Protein AF-A0A351JLG8-F1 (afdb_monomer_lite)

Foldseek 3Di:
DVVVVVVVCVVVVVVVVVVVVVLVLPDDPVCSPVSVVVVVVVVVVVVVVCVVVVVVQLVVQQVVFDDDPNDTRGSVVVVVVVVVVVVVCVCVPDDDDDDVDDDDPVVVVVVVVVVVVVPDDPPPD

Structure (mmCIF, N/CA/C/O backbone):
data_AF-A0A351JLG8-F1
#
_entry.id   AF-A0A351JLG8-F1
#
loop_
_atom_site.group_PDB
_atom_site.id
_atom_site.type_symbol
_atom_site.label_atom_id
_atom_site.label_alt_id
_atom_site.label_comp_id
_atom_site.label_asym_id
_atom_site.label_entity_id
_atom_site.label_seq_id
_atom_site.pdbx_PDB_ins_code
_atom_site.Cartn_x
_atom_site.Cartn_y
_atom_site.Cartn_z
_atom_site.occupancy
_atom_site.B_iso_or_equiv
_atom_site.auth_seq_id
_atom_site.auth_comp_id
_atom_site.auth_asym_id
_atom_site.auth_atom_id
_atom_site.pdbx_PDB_model_num
ATOM 1 N N . ILE A 1 1 ? -2.113 8.358 -16.740 1.00 63.81 1 ILE A N 1
ATOM 2 C CA . ILE A 1 1 ? -2.165 9.212 -15.528 1.00 63.81 1 ILE A CA 1
ATOM 3 C C . ILE A 1 1 ? -3.590 9.552 -15.080 1.00 63.81 1 ILE A C 1
ATOM 5 O O . ILE A 1 1 ? -3.918 9.228 -13.950 1.00 63.81 1 ILE A O 1
ATOM 9 N N . TRP A 1 2 ? -4.469 10.109 -15.922 1.00 79.81 2 TRP A N 1
ATOM 10 C CA . TRP A 1 2 ? -5.852 10.428 -15.505 1.00 79.81 2 TRP A CA 1
ATOM 11 C C . TRP A 1 2 ? -6.706 9.199 -15.164 1.00 79.81 2 TRP A C 1
ATOM 13 O O . TRP A 1 2 ? -7.306 9.136 -14.099 1.00 79.81 2 TRP A O 1
ATOM 23 N N . ILE A 1 3 ? -6.692 8.179 -16.026 1.00 79.00 3 ILE A N 1
ATOM 24 C CA . ILE A 1 3 ? -7.443 6.932 -15.805 1.00 79.00 3 ILE A CA 1
ATOM 25 C C . ILE A 1 3 ? -6.951 6.205 -14.546 1.00 79.00 3 ILE A C 1
ATOM 27 O O . ILE A 1 3 ? -7.753 5.777 -13.723 1.00 79.00 3 ILE A O 1
ATOM 31 N N . SER A 1 4 ? -5.631 6.122 -14.352 1.00 77.81 4 SER A N 1
ATOM 32 C CA . SER A 1 4 ? -5.045 5.525 -13.147 1.00 77.81 4 SER A CA 1
ATOM 33 C C . SER A 1 4 ? -5.436 6.284 -11.878 1.00 77.81 4 SER A C 1
ATOM 35 O O . SER A 1 4 ? -5.712 5.642 -10.876 1.00 77.81 4 SER A O 1
ATOM 37 N N . ALA A 1 5 ? -5.526 7.618 -11.923 1.00 79.88 5 ALA A N 1
ATOM 38 C CA . ALA A 1 5 ? -5.954 8.421 -10.777 1.00 79.88 5 ALA A CA 1
ATOM 39 C C . ALA A 1 5 ? -7.428 8.183 -10.409 1.00 79.88 5 ALA A C 1
ATOM 41 O O . ALA A 1 5 ? -7.761 8.138 -9.231 1.00 79.88 5 ALA A O 1
ATOM 42 N N . VAL A 1 6 ? -8.307 7.978 -11.398 1.00 83.50 6 VAL A N 1
ATOM 43 C CA . VAL A 1 6 ? -9.715 7.626 -11.146 1.00 83.50 6 VAL A CA 1
ATOM 44 C C . VAL A 1 6 ? -9.823 6.262 -10.468 1.00 83.50 6 VAL A C 1
ATOM 46 O O . VAL A 1 6 ? -10.526 6.128 -9.469 1.00 83.50 6 VAL A O 1
ATOM 49 N N . PHE A 1 7 ? -9.106 5.254 -10.971 1.00 80.81 7 PHE A N 1
ATOM 50 C CA . PHE A 1 7 ? -9.093 3.932 -10.341 1.00 80.81 7 PHE A CA 1
ATOM 51 C C . PHE A 1 7 ? -8.498 3.966 -8.935 1.00 80.81 7 PHE A C 1
ATOM 53 O O . PHE A 1 7 ? -9.036 3.319 -8.040 1.00 80.81 7 PHE A O 1
ATOM 60 N N . ASP A 1 8 ? -7.438 4.743 -8.726 1.00 77.81 8 ASP A N 1
ATOM 61 C CA . ASP A 1 8 ? -6.819 4.898 -7.413 1.00 77.81 8 ASP A CA 1
ATOM 62 C C . ASP A 1 8 ? -7.770 5.597 -6.430 1.00 77.81 8 ASP A C 1
ATOM 64 O O . ASP A 1 8 ? -7.962 5.122 -5.313 1.00 77.81 8 ASP A O 1
ATOM 68 N N . ALA A 1 9 ? -8.478 6.641 -6.874 1.00 80.88 9 ALA A N 1
ATOM 69 C CA . ALA A 1 9 ? -9.498 7.318 -6.077 1.00 80.88 9 ALA A CA 1
ATOM 70 C C . ALA A 1 9 ? -10.660 6.385 -5.695 1.00 80.88 9 ALA A C 1
ATOM 72 O O . ALA A 1 9 ? -11.115 6.412 -4.552 1.00 80.88 9 ALA A O 1
ATOM 73 N N . LEU A 1 10 ? -11.122 5.530 -6.613 1.00 80.81 10 LEU A N 1
ATOM 74 C CA . LEU A 1 10 ? -12.158 4.534 -6.318 1.00 80.81 10 LEU A CA 1
ATOM 75 C C . LEU A 1 10 ? -11.654 3.451 -5.354 1.00 80.81 10 LEU A C 1
ATOM 77 O O . LEU A 1 10 ? -12.373 3.070 -4.430 1.00 80.81 10 LEU A O 1
ATOM 81 N N . ALA A 1 11 ? -10.421 2.974 -5.544 1.00 76.81 11 ALA A N 1
ATOM 82 C CA . ALA A 1 11 ? -9.827 1.924 -4.723 1.00 76.81 11 ALA A CA 1
ATOM 83 C C . ALA A 1 11 ? -9.497 2.403 -3.297 1.00 76.81 11 ALA A C 1
ATOM 85 O O . ALA A 1 11 ? -9.699 1.667 -2.330 1.00 76.81 11 ALA A O 1
ATOM 86 N N . TRP A 1 12 ? -9.016 3.637 -3.136 1.00 76.88 12 TRP A N 1
ATOM 87 C CA . TRP A 1 12 ? -8.600 4.177 -1.837 1.00 76.88 12 TRP A CA 1
ATOM 88 C C . TRP A 1 12 ? -9.667 5.009 -1.130 1.00 76.88 12 TRP A C 1
ATOM 90 O O . TRP A 1 12 ? -9.661 5.063 0.101 1.00 76.88 12 TRP A O 1
ATOM 100 N N . GLY A 1 13 ? -10.607 5.609 -1.865 1.00 79.31 13 GLY A N 1
ATOM 101 C CA . GLY A 1 13 ? -11.587 6.548 -1.313 1.00 79.31 13 GLY A CA 1
ATOM 102 C C . GLY A 1 13 ? -12.487 5.943 -0.233 1.00 79.31 13 GLY A C 1
ATOM 103 O O . GLY A 1 13 ? -12.780 6.598 0.764 1.00 79.31 13 GLY A O 1
ATOM 104 N N . ALA A 1 14 ? -12.876 4.674 -0.382 1.00 74.06 14 ALA A N 1
ATOM 105 C CA . ALA A 1 14 ? -13.689 3.967 0.612 1.00 74.06 14 ALA A CA 1
ATOM 106 C C . ALA A 1 14 ? -12.853 3.252 1.690 1.00 74.06 14 ALA A C 1
ATOM 108 O O . ALA A 1 14 ? -13.337 3.004 2.794 1.00 74.06 14 ALA A O 1
ATOM 109 N N . THR A 1 15 ? -11.595 2.933 1.385 1.00 77.75 15 THR A N 1
ATOM 110 C CA . THR A 1 15 ? -10.752 2.047 2.196 1.00 77.75 15 THR A CA 1
ATOM 111 C C . THR A 1 15 ? -10.374 2.673 3.541 1.00 77.75 15 THR A C 1
ATOM 113 O O . THR A 1 15 ? -10.516 2.029 4.580 1.00 77.75 15 THR A O 1
ATOM 116 N N . GLY A 1 16 ? -9.960 3.944 3.548 1.00 77.00 16 GLY A N 1
ATOM 117 C CA . GLY A 1 16 ? -9.604 4.661 4.780 1.00 77.00 16 GLY A CA 1
ATOM 118 C C . GLY A 1 16 ? -10.762 4.749 5.788 1.00 77.00 16 GLY A C 1
ATOM 119 O O . GLY A 1 16 ? -10.617 4.269 6.915 1.00 77.00 16 GLY A O 1
ATOM 120 N N . PRO A 1 17 ? -11.929 5.298 5.396 1.00 75.81 17 PRO A N 1
ATOM 121 C CA . PRO A 1 17 ? -13.103 5.371 6.265 1.00 75.81 17 PRO A CA 1
ATOM 122 C C . PRO A 1 17 ? -13.612 4.001 6.722 1.00 75.81 17 PRO A C 1
ATOM 124 O O . PRO A 1 17 ? -14.003 3.855 7.878 1.00 75.81 17 PRO A O 1
ATOM 127 N N . ALA A 1 18 ? -13.590 2.986 5.849 1.00 76.38 18 ALA A N 1
ATOM 128 C CA . ALA A 1 18 ? -14.036 1.639 6.197 1.00 76.38 18 ALA A CA 1
ATOM 129 C C . ALA A 1 18 ? -13.155 1.005 7.283 1.00 76.38 18 ALA A C 1
ATOM 131 O O . ALA A 1 18 ? -13.682 0.520 8.283 1.00 76.38 18 ALA A O 1
ATOM 132 N N . PHE A 1 19 ? -11.825 1.062 7.140 1.00 75.81 19 PHE A N 1
ATOM 133 C CA . PHE A 1 19 ? -10.915 0.546 8.167 1.00 75.81 19 PHE A CA 1
ATOM 134 C C . PHE A 1 19 ? -11.016 1.323 9.478 1.00 75.81 19 PHE A C 1
ATOM 136 O O . PHE A 1 19 ? -10.999 0.717 10.548 1.00 75.81 19 PHE A O 1
ATOM 143 N N . PHE A 1 20 ? -11.174 2.645 9.407 1.00 73.56 20 PHE A N 1
ATOM 144 C CA . PHE A 1 20 ? -11.349 3.479 10.591 1.00 73.56 20 PHE A CA 1
ATOM 145 C C . PHE A 1 20 ? -12.663 3.176 11.331 1.00 73.56 20 PHE A C 1
ATOM 147 O O . PHE A 1 20 ? -12.670 3.042 12.554 1.00 73.56 20 PHE A O 1
ATOM 154 N N . ASN A 1 21 ? -13.768 2.989 10.606 1.00 75.19 21 ASN A N 1
ATOM 155 C CA . ASN A 1 21 ? -15.053 2.617 11.199 1.00 75.19 21 ASN A CA 1
ATOM 156 C C . ASN A 1 21 ? -15.036 1.196 11.772 1.00 75.19 21 ASN A C 1
ATOM 158 O O . ASN A 1 21 ? -15.536 0.988 12.876 1.00 75.19 21 ASN A O 1
ATOM 162 N N . LEU A 1 22 ? -14.411 0.239 11.078 1.00 72.94 22 LEU A N 1
ATOM 163 C CA . LEU A 1 22 ? -14.216 -1.126 11.577 1.00 72.94 22 LEU A CA 1
ATOM 164 C C . LEU A 1 22 ? -13.399 -1.123 12.878 1.00 72.94 22 LEU A C 1
ATOM 166 O O . LEU A 1 22 ? -13.764 -1.779 13.854 1.00 72.94 22 LEU A O 1
ATOM 170 N N . ALA A 1 23 ? -12.320 -0.340 12.919 1.00 67.94 23 ALA A N 1
ATOM 171 C CA . ALA A 1 23 ? -11.495 -0.114 1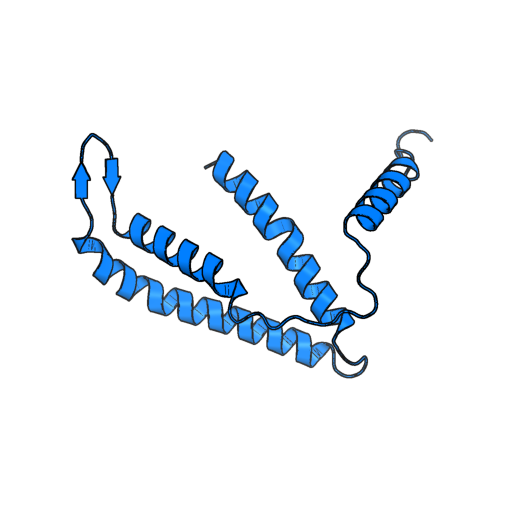4.102 1.00 67.94 23 ALA A CA 1
ATOM 172 C C . ALA A 1 23 ? -12.290 0.481 15.279 1.00 67.94 23 ALA A C 1
ATOM 174 O O . ALA A 1 23 ? -12.168 0.049 16.426 1.00 67.94 23 ALA A O 1
ATOM 175 N N . LEU A 1 24 ? -13.145 1.465 15.001 1.00 69.12 24 LEU A N 1
ATOM 176 C CA . LEU A 1 24 ? -14.018 2.091 15.995 1.00 69.12 24 LEU A CA 1
ATOM 177 C C . LEU A 1 24 ? -15.113 1.152 16.511 1.00 69.12 24 LEU A C 1
ATOM 179 O O . LEU A 1 24 ? -15.433 1.197 17.698 1.00 69.12 24 LEU A O 1
ATOM 183 N N . ALA A 1 25 ? -15.682 0.317 15.640 1.00 69.56 25 ALA A N 1
ATOM 184 C CA . ALA A 1 25 ? -16.723 -0.645 15.992 1.00 69.56 25 ALA A CA 1
ATOM 185 C C . ALA A 1 25 ? -16.179 -1.839 16.792 1.00 69.56 25 ALA A C 1
ATOM 187 O O . ALA A 1 25 ? -16.890 -2.390 17.630 1.00 69.56 25 ALA A O 1
ATOM 188 N N . SER A 1 26 ? -14.922 -2.225 16.555 1.00 68.56 26 SER A N 1
ATOM 189 C CA . SER A 1 26 ? -14.260 -3.351 17.228 1.00 68.56 26 SER A CA 1
ATOM 190 C C . SER A 1 26 ? -13.494 -2.970 18.501 1.00 68.56 26 SER A C 1
ATOM 192 O O . SER A 1 26 ? -13.115 -3.860 19.263 1.00 68.56 26 SER A O 1
ATOM 194 N N . SER A 1 27 ? -13.274 -1.677 18.774 1.00 62.47 27 SER A N 1
ATOM 195 C CA . SER A 1 27 ? -12.526 -1.227 19.955 1.00 62.47 27 SER A CA 1
ATOM 196 C C . SER A 1 27 ? -13.412 -1.055 21.206 1.00 62.47 27 SER A C 1
ATOM 198 O O . SER A 1 27 ? -14.470 -0.418 21.140 1.00 62.47 27 SER A O 1
ATOM 200 N N . PRO A 1 28 ? -12.978 -1.558 22.384 1.00 61.41 28 PRO A N 1
ATOM 201 C CA . PRO A 1 28 ? -13.603 -1.247 23.671 1.00 61.41 28 PRO A CA 1
ATOM 202 C C . PRO A 1 28 ? -13.609 0.263 23.928 1.00 61.41 28 PRO A C 1
ATOM 204 O O . PRO A 1 28 ? -12.651 0.966 23.587 1.00 61.41 28 PRO A O 1
ATOM 207 N N . ARG A 1 29 ? -14.686 0.776 24.537 1.00 62.28 29 ARG A N 1
ATOM 208 C CA . ARG A 1 29 ? -14.888 2.220 24.749 1.00 62.28 29 ARG A CA 1
ATOM 209 C C . ARG A 1 29 ? -13.761 2.865 25.563 1.00 62.28 29 ARG A C 1
ATOM 211 O O . ARG A 1 29 ? -13.451 4.023 25.295 1.00 62.28 29 ARG A O 1
ATOM 218 N N . GLU A 1 30 ? -13.106 2.126 26.459 1.00 65.62 30 GLU A N 1
ATOM 219 C CA . GLU A 1 30 ? -12.017 2.652 27.287 1.00 65.62 30 GLU A CA 1
ATOM 220 C C . GLU A 1 30 ? -10.655 2.793 26.572 1.00 65.62 30 GLU A C 1
ATOM 222 O O . GLU A 1 30 ? -9.806 3.519 27.077 1.00 65.62 30 GLU A O 1
ATOM 227 N N . ASN A 1 31 ? -10.404 2.151 25.415 1.00 65.75 31 ASN A N 1
ATOM 228 C CA . ASN A 1 31 ? -9.026 2.012 24.887 1.00 65.75 31 ASN A CA 1
ATOM 229 C C . ASN A 1 31 ? -8.824 2.438 23.415 1.00 65.75 31 ASN A C 1
ATOM 231 O O . ASN A 1 31 ? -7.906 1.980 22.729 1.00 65.75 31 ASN A O 1
ATOM 235 N N . ARG A 1 32 ? -9.673 3.344 22.914 1.00 69.31 32 ARG A N 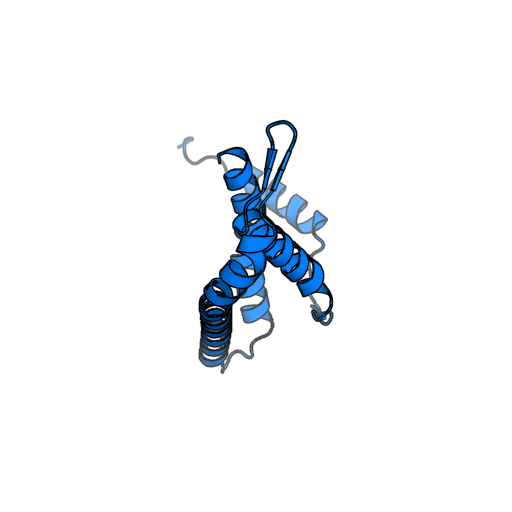1
ATOM 236 C CA . ARG A 1 32 ? -9.650 3.825 21.515 1.00 69.31 32 ARG A CA 1
ATOM 237 C C . ARG A 1 32 ? -8.322 4.468 21.098 1.00 69.31 32 ARG A C 1
ATOM 239 O O . ARG A 1 32 ? -7.893 4.291 19.960 1.00 69.31 32 ARG A O 1
ATOM 246 N N . VAL A 1 33 ? -7.656 5.180 22.010 1.00 77.62 33 VAL A N 1
ATOM 247 C CA . VAL A 1 33 ? -6.377 5.864 21.738 1.00 77.62 33 VAL A CA 1
ATOM 248 C C . VAL A 1 33 ? -5.267 4.856 21.430 1.00 77.62 33 VAL A C 1
ATOM 250 O O . VAL A 1 33 ? -4.586 4.986 20.415 1.00 77.62 33 VAL A O 1
ATOM 253 N N . SER A 1 34 ? -5.139 3.805 22.244 1.00 78.00 34 SER A N 1
ATOM 254 C CA . SER A 1 34 ? -4.162 2.728 22.031 1.00 78.00 34 SER A CA 1
ATOM 255 C C . SER A 1 34 ? -4.399 1.982 20.716 1.00 78.00 34 SER A C 1
ATOM 257 O O . SER A 1 34 ? -3.445 1.591 20.041 1.00 78.00 34 SER A O 1
ATOM 259 N N . TYR A 1 35 ? -5.662 1.828 20.306 1.00 74.25 35 TYR A N 1
ATOM 260 C CA . TYR A 1 35 ? -5.999 1.212 19.023 1.00 74.25 35 TYR A CA 1
ATOM 261 C C . TYR A 1 35 ? -5.528 2.070 17.838 1.00 74.25 35 TYR A C 1
ATOM 263 O O . TYR A 1 35 ? -4.843 1.566 16.948 1.00 74.25 35 TYR A O 1
ATOM 271 N N . ILE A 1 36 ? -5.846 3.371 17.839 1.00 79.56 36 ILE A N 1
ATOM 272 C CA . ILE A 1 36 ? -5.414 4.300 16.779 1.00 79.56 36 ILE A CA 1
ATOM 273 C C . ILE A 1 36 ? -3.883 4.371 16.722 1.00 79.56 36 ILE A C 1
ATOM 275 O O . ILE A 1 36 ? -3.310 4.345 15.635 1.00 79.56 36 ILE A O 1
ATOM 279 N N . ALA A 1 37 ? -3.211 4.392 17.876 1.00 84.81 37 ALA A N 1
ATOM 280 C CA . ALA A 1 37 ? -1.753 4.364 17.944 1.00 84.81 37 ALA A CA 1
ATOM 281 C C . ALA A 1 37 ? -1.171 3.087 17.314 1.00 84.81 37 ALA A C 1
ATOM 283 O O . ALA A 1 37 ? -0.228 3.165 16.529 1.00 84.81 37 ALA A O 1
ATOM 284 N N . THR A 1 38 ? -1.765 1.924 17.593 1.00 85.06 38 THR A N 1
ATOM 285 C CA . THR A 1 38 ? -1.333 0.638 17.019 1.00 85.06 38 THR A CA 1
ATOM 286 C C . THR A 1 38 ? -1.561 0.590 15.508 1.00 85.06 38 THR A C 1
ATOM 288 O O . THR A 1 38 ? -0.693 0.125 14.773 1.00 85.06 38 THR A O 1
ATOM 291 N N . TRP A 1 39 ? -2.693 1.114 15.026 1.00 81.94 39 TRP A N 1
ATOM 292 C CA . TRP A 1 39 ? -2.960 1.249 13.592 1.00 81.94 39 TRP A CA 1
ATOM 293 C C . TRP A 1 39 ? -1.912 2.130 12.903 1.00 81.94 39 TRP A C 1
ATOM 295 O O . TRP A 1 39 ? -1.320 1.721 11.904 1.00 81.94 39 TRP A O 1
ATOM 305 N N . SER A 1 40 ? -1.634 3.309 13.462 1.00 85.00 40 SER A N 1
ATOM 306 C CA . SER A 1 40 ? -0.622 4.228 12.934 1.00 85.00 40 SER A CA 1
ATOM 307 C C . SER A 1 40 ? 0.779 3.618 12.962 1.00 85.00 40 SER A C 1
ATOM 309 O O . SER A 1 40 ? 1.533 3.775 12.003 1.00 85.00 40 SER A O 1
ATOM 311 N N . LEU A 1 41 ? 1.118 2.876 14.019 1.00 90.38 41 LEU A N 1
ATOM 312 C CA . LEU A 1 41 ? 2.376 2.142 14.121 1.00 90.38 41 LEU A CA 1
ATOM 313 C C . LEU A 1 41 ? 2.484 1.075 13.025 1.00 90.38 41 LEU A C 1
ATOM 315 O O . LEU A 1 41 ? 3.506 0.997 12.349 1.00 90.38 41 LEU A O 1
ATOM 319 N N . ALA A 1 42 ? 1.431 0.280 12.819 1.00 87.88 42 ALA A N 1
ATOM 320 C CA . ALA A 1 42 ? 1.397 -0.747 11.784 1.00 87.88 42 ALA A CA 1
ATOM 321 C C . ALA A 1 42 ? 1.519 -0.140 10.376 1.00 87.88 42 ALA A C 1
ATOM 323 O O . ALA A 1 42 ? 2.298 -0.634 9.561 1.00 87.88 42 ALA A O 1
ATOM 324 N N . ALA A 1 43 ? 0.810 0.960 10.105 1.00 86.62 43 ALA A N 1
ATOM 325 C CA . ALA A 1 43 ? 0.909 1.691 8.844 1.00 86.62 43 ALA A CA 1
ATOM 326 C C . ALA A 1 43 ? 2.321 2.263 8.624 1.00 86.62 43 ALA A C 1
ATOM 328 O O . ALA A 1 43 ? 2.884 2.121 7.538 1.00 86.62 43 ALA A O 1
ATOM 329 N N . GLY A 1 44 ? 2.917 2.853 9.665 1.00 90.50 44 GLY A N 1
ATOM 330 C CA . GLY A 1 44 ? 4.280 3.379 9.629 1.00 90.50 44 GLY A CA 1
ATOM 331 C C . GLY A 1 44 ? 5.326 2.290 9.388 1.00 90.50 44 GLY A C 1
ATOM 332 O O . GLY A 1 44 ? 6.178 2.444 8.517 1.00 90.50 44 GLY A O 1
ATOM 333 N N . LEU A 1 45 ? 5.225 1.160 10.092 1.00 94.88 45 LEU A N 1
ATOM 334 C CA . LEU A 1 45 ? 6.098 -0.002 9.900 1.00 94.88 45 LEU A CA 1
ATOM 335 C C . LEU A 1 45 ? 5.970 -0.579 8.488 1.00 94.88 45 LEU A C 1
ATOM 337 O O . LEU A 1 45 ? 6.983 -0.854 7.851 1.00 94.88 45 LEU A O 1
ATOM 341 N N . ALA A 1 46 ? 4.747 -0.720 7.973 1.00 89.88 46 ALA A N 1
ATOM 342 C CA . ALA A 1 46 ? 4.521 -1.187 6.609 1.00 89.88 46 ALA A CA 1
ATOM 343 C C . ALA A 1 46 ? 5.142 -0.234 5.572 1.00 89.88 46 ALA A C 1
ATOM 345 O O . ALA A 1 46 ? 5.797 -0.690 4.634 1.00 89.88 46 ALA A O 1
ATOM 346 N N . GLY A 1 47 ? 4.990 1.081 5.767 1.00 89.06 47 GLY A N 1
ATOM 347 C CA . GLY A 1 47 ? 5.622 2.100 4.928 1.00 89.06 47 GLY A CA 1
ATOM 348 C C . GLY A 1 47 ? 7.150 2.051 4.991 1.00 89.06 47 GLY A C 1
ATOM 349 O O . GLY A 1 47 ? 7.808 2.083 3.953 1.00 89.06 47 GLY A O 1
ATOM 350 N N . PHE A 1 48 ? 7.713 1.900 6.191 1.00 93.81 48 PHE A N 1
ATOM 351 C CA . PHE A 1 48 ? 9.155 1.779 6.404 1.00 93.81 48 PHE A CA 1
ATOM 352 C C . PHE A 1 48 ? 9.728 0.538 5.716 1.00 93.81 48 PHE A C 1
ATOM 354 O O . PHE A 1 48 ? 10.660 0.651 4.923 1.00 93.81 48 PHE A O 1
ATOM 361 N N . VAL A 1 49 ? 9.137 -0.636 5.958 1.00 94.12 49 VAL A N 1
ATOM 362 C CA . VAL A 1 49 ? 9.556 -1.895 5.329 1.00 94.12 49 VAL A CA 1
ATOM 363 C C . VAL A 1 49 ? 9.428 -1.802 3.809 1.00 94.12 49 VAL A C 1
ATOM 365 O O . VAL A 1 49 ? 10.360 -2.167 3.098 1.00 94.12 49 VAL A O 1
ATOM 368 N N . GLY A 1 50 ? 8.321 -1.255 3.297 1.00 90.38 50 GLY A N 1
ATOM 369 C CA . GLY A 1 50 ? 8.131 -1.044 1.862 1.00 90.38 50 GLY A CA 1
ATOM 370 C C . GLY A 1 50 ? 9.199 -0.132 1.252 1.00 90.38 50 GLY A C 1
ATOM 371 O O . GLY A 1 50 ? 9.760 -0.461 0.208 1.00 90.38 50 GLY A O 1
ATOM 372 N N . GLY A 1 51 ? 9.530 0.974 1.923 1.00 91.12 51 GLY A N 1
ATOM 373 C CA . GLY A 1 51 ? 10.580 1.899 1.497 1.00 91.12 51 GLY A CA 1
ATOM 374 C C . GLY A 1 51 ? 11.965 1.253 1.494 1.00 91.12 51 GLY A C 1
ATOM 375 O O . GLY A 1 51 ? 12.645 1.278 0.468 1.00 91.12 51 GLY A O 1
ATOM 376 N N . VAL A 1 52 ? 12.352 0.607 2.597 1.00 95.06 52 VAL A N 1
ATOM 377 C CA . VAL A 1 52 ? 13.654 -0.069 2.739 1.00 95.06 52 VAL A CA 1
ATOM 378 C C . VAL A 1 52 ? 13.825 -1.179 1.705 1.00 95.06 52 VAL A C 1
ATOM 380 O O . VAL A 1 52 ? 14.895 -1.305 1.115 1.00 95.06 52 VAL A O 1
ATOM 383 N N . LEU A 1 53 ? 12.776 -1.961 1.446 1.00 93.12 53 LEU A N 1
ATOM 384 C CA . LEU A 1 53 ? 12.827 -3.053 0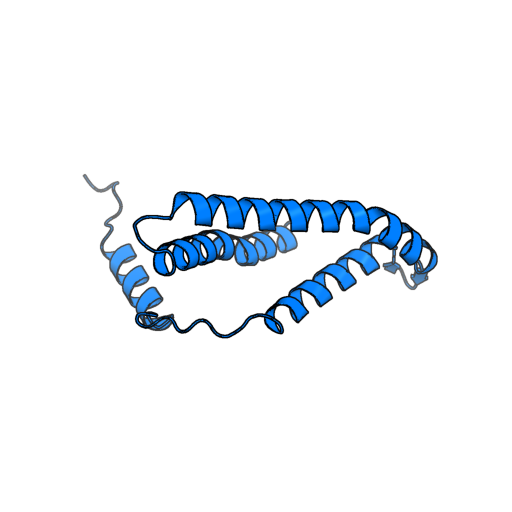.477 1.00 93.12 53 LEU A CA 1
ATOM 385 C C . LEU A 1 53 ? 12.790 -2.558 -0.978 1.00 93.12 53 LEU A C 1
ATOM 387 O O . LEU A 1 53 ? 13.353 -3.213 -1.853 1.00 93.12 53 LEU A O 1
ATOM 391 N N . SER A 1 54 ? 12.180 -1.402 -1.259 1.00 88.94 54 SER A N 1
ATOM 392 C CA . SER A 1 54 ? 12.002 -0.917 -2.636 1.00 88.94 54 SER A CA 1
ATOM 393 C C . SER A 1 54 ? 13.314 -0.725 -3.407 1.00 88.94 54 SER A C 1
ATOM 395 O O . SER A 1 54 ? 13.382 -1.092 -4.579 1.00 88.94 54 SER A O 1
ATOM 397 N N . GLY A 1 55 ? 14.365 -0.216 -2.756 1.00 90.31 55 GLY A N 1
ATOM 398 C CA . GLY A 1 55 ? 15.673 0.009 -3.378 1.00 90.31 55 GLY A CA 1
ATOM 399 C C . GLY A 1 55 ? 16.364 -1.294 -3.799 1.00 90.31 55 GLY A C 1
ATOM 400 O O . GLY A 1 55 ? 16.620 -1.482 -4.988 1.00 90.31 55 GLY A O 1
ATOM 401 N N . PRO A 1 56 ? 16.627 -2.230 -2.866 1.00 93.50 56 PRO A N 1
ATOM 402 C CA . PRO A 1 56 ? 17.219 -3.526 -3.192 1.00 93.50 56 PRO A CA 1
ATOM 403 C C . PRO A 1 56 ? 16.410 -4.324 -4.220 1.00 93.50 56 PRO A C 1
ATOM 405 O O . PRO A 1 56 ? 16.997 -4.910 -5.131 1.00 93.50 56 PRO A O 1
ATOM 408 N N . LEU A 1 57 ? 15.072 -4.319 -4.125 1.00 90.06 57 LEU A N 1
ATOM 409 C CA . LEU A 1 57 ? 14.236 -4.992 -5.122 1.00 90.06 57 LEU A CA 1
ATOM 410 C C . LEU A 1 57 ? 14.339 -4.337 -6.502 1.00 90.06 57 LEU A C 1
ATOM 412 O O . LEU A 1 57 ? 14.367 -5.056 -7.499 1.00 90.06 57 LEU A O 1
ATOM 416 N N . LEU A 1 58 ? 14.425 -3.004 -6.585 1.00 90.75 58 LEU A N 1
ATOM 417 C CA . LEU A 1 58 ? 14.636 -2.329 -7.865 1.00 90.75 58 LEU A CA 1
ATOM 418 C C . LEU A 1 58 ? 15.932 -2.811 -8.513 1.00 90.75 58 LEU A C 1
ATOM 420 O O . LEU A 1 58 ? 15.913 -3.190 -9.681 1.00 90.75 58 LEU A O 1
ATOM 424 N N . THR A 1 59 ? 17.029 -2.858 -7.753 1.00 90.81 59 THR A N 1
ATOM 425 C CA . THR A 1 59 ? 18.332 -3.325 -8.247 1.00 90.81 59 THR A CA 1
ATOM 426 C C . THR A 1 59 ? 18.262 -4.753 -8.781 1.00 90.81 59 THR A C 1
ATOM 428 O O . THR A 1 59 ? 18.847 -5.044 -9.820 1.00 90.81 59 THR A O 1
ATOM 431 N N . LEU A 1 60 ? 17.495 -5.626 -8.123 1.00 90.81 60 LEU A N 1
ATOM 432 C CA . LEU A 1 60 ? 17.289 -7.008 -8.560 1.00 90.81 60 LEU A CA 1
ATOM 433 C C . LEU A 1 60 ? 16.447 -7.109 -9.845 1.00 90.81 60 LEU A C 1
ATOM 435 O O . LEU A 1 60 ? 16.600 -8.059 -10.610 1.00 90.81 60 LEU A O 1
ATOM 439 N N . PHE A 1 61 ? 15.583 -6.126 -10.107 1.00 89.62 61 PHE A N 1
ATOM 440 C CA . PHE A 1 61 ? 14.715 -6.089 -11.285 1.00 89.62 61 PHE A CA 1
ATOM 441 C C . PHE A 1 61 ? 15.246 -5.252 -12.450 1.00 89.62 61 PHE A C 1
ATOM 443 O O . PHE A 1 61 ? 14.734 -5.395 -13.559 1.00 89.62 61 PHE A O 1
ATOM 450 N N . LEU A 1 62 ? 16.271 -4.418 -12.251 1.00 87.31 62 LEU A N 1
ATOM 451 C CA . LEU A 1 62 ? 16.945 -3.693 -13.336 1.00 87.31 62 LEU A CA 1
ATOM 452 C C . LEU A 1 62 ? 17.407 -4.617 -14.485 1.00 87.31 62 LEU A C 1
ATOM 454 O O . LEU A 1 62 ? 17.149 -4.262 -15.636 1.00 87.31 62 LEU A O 1
ATOM 458 N N . PRO A 1 63 ? 17.997 -5.807 -14.233 1.00 87.31 63 PRO A N 1
ATOM 459 C CA . PRO A 1 63 ? 18.422 -6.725 -15.295 1.00 87.31 63 PRO A CA 1
ATOM 460 C C . PRO A 1 63 ? 17.268 -7.353 -16.087 1.00 87.31 63 PRO A C 1
ATOM 462 O O . PRO A 1 63 ? 17.494 -7.882 -17.169 1.00 87.31 63 PRO A O 1
ATOM 465 N N . LEU A 1 64 ? 16.038 -7.313 -15.562 1.00 84.06 64 LEU A N 1
ATOM 466 C CA . LEU A 1 64 ? 14.843 -7.840 -16.234 1.00 84.06 64 LEU A CA 1
ATOM 467 C C . LEU A 1 64 ? 14.246 -6.844 -17.240 1.00 84.06 64 LEU A C 1
ATOM 469 O O . LEU A 1 64 ? 13.201 -7.118 -17.827 1.00 84.06 64 LEU A O 1
ATOM 473 N N . GLY A 1 65 ? 14.853 -5.666 -17.400 1.00 84.25 65 GLY A N 1
ATOM 474 C CA . GLY A 1 65 ? 14.429 -4.691 -18.392 1.00 84.25 65 GLY A CA 1
ATOM 475 C C . GLY A 1 65 ? 14.701 -5.191 -19.808 1.00 84.25 65 GLY A C 1
ATOM 476 O O . GLY A 1 65 ? 15.816 -5.596 -20.126 1.00 84.25 65 GLY A O 1
ATOM 477 N N . PHE A 1 66 ? 13.690 -5.133 -20.669 1.00 84.50 66 PHE A N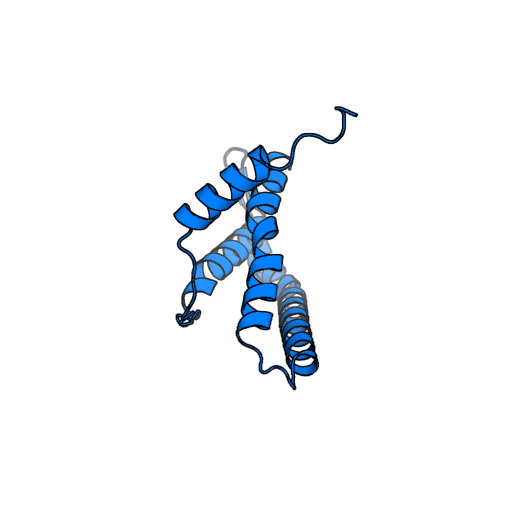 1
ATOM 478 C CA . PHE A 1 66 ? 13.827 -5.459 -22.083 1.00 84.50 66 PHE A CA 1
ATOM 479 C C . PHE A 1 66 ? 12.998 -4.499 -22.929 1.00 84.50 66 PHE A C 1
ATOM 481 O O . PHE A 1 66 ? 11.970 -3.969 -22.501 1.00 84.50 66 PHE A O 1
ATOM 488 N N . THR A 1 67 ? 13.455 -4.276 -24.154 1.00 84.00 67 THR A N 1
ATOM 489 C CA . THR A 1 67 ? 12.735 -3.493 -25.152 1.00 84.00 67 THR A CA 1
ATOM 490 C C . THR A 1 67 ? 12.324 -4.426 -26.281 1.00 84.00 67 THR A C 1
ATOM 492 O O . THR A 1 67 ? 13.164 -5.029 -26.946 1.00 84.00 67 THR A O 1
ATOM 495 N N . TRP A 1 68 ? 11.018 -4.595 -26.484 1.00 79.44 68 TRP A N 1
ATOM 496 C CA . TRP A 1 68 ? 10.499 -5.445 -27.556 1.00 79.44 68 TRP A CA 1
ATOM 497 C C . TRP A 1 68 ? 9.263 -4.820 -28.193 1.00 79.44 68 TRP A C 1
ATOM 499 O O . TRP A 1 68 ? 8.324 -4.445 -27.497 1.00 79.44 68 TRP A O 1
ATOM 509 N N . GLY A 1 69 ? 9.274 -4.677 -29.523 1.00 77.25 69 GLY A N 1
ATOM 510 C CA . GLY A 1 69 ? 8.107 -4.223 -30.289 1.00 77.25 69 GLY A CA 1
ATOM 511 C C . GLY A 1 69 ? 7.523 -2.873 -29.848 1.00 77.25 69 GLY A C 1
ATOM 512 O O . GLY A 1 69 ? 6.309 -2.717 -29.837 1.00 77.25 69 GLY A O 1
ATOM 513 N N . GLY A 1 70 ? 8.361 -1.915 -29.429 1.00 80.62 70 GLY A N 1
ATOM 514 C CA . GLY A 1 70 ? 7.921 -0.602 -28.926 1.00 80.62 70 GLY A CA 1
ATOM 515 C C . GLY A 1 70 ? 7.492 -0.580 -27.452 1.00 80.62 70 GLY A C 1
ATOM 516 O O . GLY A 1 70 ? 7.225 0.489 -26.907 1.00 80.62 70 GLY A O 1
ATOM 517 N N . VAL A 1 71 ? 7.470 -1.733 -26.777 1.00 79.75 71 VAL A N 1
ATOM 518 C CA . VAL A 1 71 ? 7.250 -1.824 -25.331 1.00 79.75 71 VAL A CA 1
ATOM 519 C C . VAL A 1 71 ? 8.591 -1.711 -24.613 1.00 79.75 71 VAL A C 1
ATOM 521 O O . VAL A 1 71 ? 9.501 -2.511 -24.835 1.00 79.75 71 VAL A O 1
ATOM 524 N N . HIS A 1 72 ? 8.702 -0.714 -23.735 1.00 85.19 72 HIS A N 1
ATOM 525 C CA . HIS A 1 72 ? 9.860 -0.501 -22.871 1.00 85.19 72 HIS A CA 1
ATOM 526 C C . HIS A 1 72 ? 9.568 -1.049 -21.473 1.00 85.19 72 HIS A C 1
ATOM 528 O O . HIS A 1 72 ? 9.008 -0.349 -20.626 1.00 85.19 72 HIS A O 1
ATOM 534 N N . TRP A 1 73 ? 9.944 -2.304 -21.227 1.00 88.12 73 TRP A N 1
ATOM 535 C CA . TRP A 1 73 ? 9.840 -2.891 -19.898 1.00 88.12 73 TRP A CA 1
ATOM 536 C C . TRP A 1 73 ? 11.035 -2.463 -19.049 1.00 88.12 73 TRP A C 1
ATOM 538 O O . TRP A 1 73 ? 12.190 -2.661 -19.422 1.00 88.12 73 TRP A O 1
ATOM 548 N N . THR A 1 74 ? 10.764 -1.875 -17.888 1.00 88.88 74 THR A N 1
ATOM 549 C CA . THR A 1 74 ? 11.792 -1.417 -16.940 1.00 88.88 74 THR A CA 1
ATOM 550 C C . THR A 1 74 ? 11.632 -2.135 -15.605 1.00 88.88 74 THR A C 1
ATOM 552 O O . THR A 1 74 ? 10.545 -2.623 -15.295 1.00 88.88 74 THR A O 1
ATOM 555 N N . GLY A 1 75 ? 12.673 -2.144 -14.765 1.00 84.81 75 GLY A N 1
ATOM 556 C CA . GLY A 1 75 ? 12.591 -2.729 -13.417 1.00 84.81 75 GLY A CA 1
ATOM 557 C C . GLY A 1 75 ? 11.441 -2.165 -12.563 1.00 84.81 75 GLY A C 1
ATOM 558 O O . GLY A 1 75 ? 10.873 -2.881 -11.740 1.00 84.81 75 GLY A O 1
ATOM 559 N N . TYR A 1 76 ? 11.016 -0.921 -12.820 1.00 87.00 76 TYR A N 1
ATOM 560 C CA . TYR A 1 76 ? 9.839 -0.318 -12.185 1.00 87.00 76 TYR A CA 1
ATOM 561 C C . TYR A 1 76 ? 8.531 -1.040 -12.524 1.00 87.00 76 TYR A C 1
ATOM 563 O O . TYR A 1 76 ? 7.672 -1.175 -11.658 1.00 87.00 76 TYR A O 1
ATOM 571 N N . HIS A 1 77 ? 8.372 -1.542 -13.751 1.00 89.56 77 HIS A N 1
ATOM 572 C CA . HIS A 1 77 ? 7.185 -2.310 -14.131 1.00 89.56 77 HIS A CA 1
ATOM 573 C C . HIS A 1 77 ? 7.111 -3.616 -13.336 1.00 89.56 77 HIS A C 1
ATOM 575 O O . HIS A 1 77 ? 6.060 -3.939 -12.787 1.00 89.56 77 HIS A O 1
ATOM 581 N N . SER A 1 78 ? 8.241 -4.310 -13.172 1.00 88.50 78 SER A N 1
ATOM 582 C CA . SER A 1 78 ? 8.336 -5.503 -12.324 1.00 88.50 78 SER A CA 1
ATOM 583 C C . SER A 1 78 ? 8.008 -5.201 -10.856 1.00 88.50 78 SER A C 1
ATOM 585 O O . SER A 1 78 ? 7.261 -5.954 -10.232 1.00 88.50 78 SER A O 1
ATOM 587 N N . LEU A 1 79 ? 8.484 -4.070 -10.313 1.00 88.75 79 LEU A N 1
ATOM 588 C CA . LEU A 1 79 ? 8.102 -3.613 -8.970 1.00 88.75 79 LEU A CA 1
ATOM 589 C C . LEU A 1 79 ? 6.596 -3.366 -8.847 1.00 88.75 79 LEU A C 1
ATOM 591 O O . LEU A 1 79 ? 5.989 -3.788 -7.864 1.00 88.75 79 LEU A O 1
ATOM 595 N N . PHE A 1 80 ? 5.982 -2.695 -9.825 1.00 88.75 80 PHE A N 1
ATOM 596 C CA . PHE A 1 80 ? 4.541 -2.443 -9.813 1.00 88.75 80 PHE A CA 1
ATOM 597 C C . PHE A 1 80 ? 3.731 -3.735 -9.918 1.00 88.75 80 PHE A C 1
ATOM 599 O O . PHE A 1 80 ? 2.753 -3.887 -9.186 1.00 88.75 80 PHE A O 1
ATOM 606 N N . VAL A 1 81 ? 4.157 -4.687 -10.753 1.00 89.62 81 VAL A N 1
ATOM 607 C CA . VAL A 1 81 ? 3.527 -6.011 -10.847 1.00 89.62 81 VAL A CA 1
ATOM 608 C C . VAL A 1 81 ? 3.632 -6.746 -9.516 1.00 89.62 81 VAL A C 1
ATOM 610 O O . VAL A 1 81 ? 2.614 -7.198 -8.998 1.00 89.62 81 VAL A O 1
ATOM 613 N N . LEU A 1 82 ? 4.820 -6.806 -8.910 1.00 90.56 82 LEU A N 1
ATOM 614 C CA . LEU A 1 82 ? 5.008 -7.443 -7.606 1.00 90.56 82 LEU A CA 1
ATOM 615 C C . LEU A 1 82 ? 4.137 -6.788 -6.523 1.00 90.56 82 LEU A C 1
ATOM 617 O O . LEU A 1 82 ? 3.470 -7.471 -5.753 1.00 90.56 82 LEU A O 1
ATOM 621 N N . SER A 1 83 ? 4.112 -5.459 -6.492 1.00 88.69 83 SER A N 1
ATOM 622 C CA . SER A 1 83 ? 3.293 -4.642 -5.594 1.00 88.69 83 SER A CA 1
ATOM 623 C C . SER A 1 83 ? 1.789 -4.905 -5.774 1.00 88.69 83 SER A C 1
ATOM 625 O O . SER A 1 83 ? 1.044 -4.967 -4.790 1.00 88.69 83 SER A O 1
ATOM 627 N N . GLY A 1 84 ? 1.346 -5.105 -7.019 1.00 86.12 84 GLY A N 1
ATOM 628 C CA . GLY A 1 84 ? -0.015 -5.510 -7.363 1.00 86.12 84 GLY A CA 1
ATOM 629 C C . GLY A 1 84 ? -0.334 -6.932 -6.902 1.00 86.12 84 GLY A C 1
ATOM 630 O O . GLY A 1 84 ? -1.349 -7.139 -6.244 1.00 86.12 84 GLY A O 1
ATOM 631 N N . VAL A 1 85 ? 0.560 -7.893 -7.157 1.00 89.75 85 VAL A N 1
ATOM 632 C CA . VAL A 1 85 ? 0.414 -9.292 -6.720 1.00 89.75 85 VAL A CA 1
ATOM 633 C C . VAL A 1 85 ? 0.353 -9.383 -5.197 1.00 89.75 85 VAL A C 1
ATOM 635 O O . VAL A 1 85 ? -0.555 -10.008 -4.663 1.00 89.75 85 VAL A O 1
ATOM 638 N N . LEU A 1 86 ? 1.251 -8.708 -4.476 1.00 87.44 86 LEU A N 1
ATOM 639 C CA . LEU A 1 86 ? 1.237 -8.681 -3.012 1.00 87.44 86 LEU A CA 1
ATOM 640 C C . LEU A 1 86 ? -0.073 -8.103 -2.461 1.00 87.44 86 LEU A C 1
ATOM 642 O O . LEU A 1 86 ? -0.633 -8.659 -1.519 1.00 87.44 86 LEU A O 1
ATOM 646 N N . ARG A 1 87 ? -0.610 -7.040 -3.074 1.00 85.69 87 ARG A N 1
ATOM 647 C CA . ARG A 1 87 ? -1.936 -6.499 -2.721 1.00 85.69 87 ARG A CA 1
ATOM 648 C C . ARG A 1 87 ? -3.057 -7.488 -3.019 1.00 85.69 87 ARG A C 1
ATOM 650 O O . ARG A 1 87 ? -3.930 -7.674 -2.177 1.00 85.69 87 ARG A O 1
ATOM 657 N N . MET A 1 88 ? -3.014 -8.154 -4.173 1.00 86.62 88 MET A N 1
ATOM 658 C CA . MET A 1 88 ? -3.972 -9.204 -4.514 1.00 86.62 88 MET A CA 1
ATOM 659 C C . MET A 1 88 ? -3.859 -10.410 -3.594 1.00 86.62 88 MET A C 1
ATOM 661 O O . MET A 1 88 ? -4.843 -11.109 -3.467 1.00 86.62 88 MET A O 1
ATOM 665 N N . LEU A 1 89 ? -2.718 -10.666 -2.952 1.00 87.94 89 LEU A N 1
ATOM 666 C CA . LEU A 1 89 ? -2.543 -11.742 -1.973 1.00 87.94 89 LEU A CA 1
ATOM 667 C C . LEU A 1 89 ? -2.842 -11.290 -0.537 1.00 87.94 89 LEU A C 1
ATOM 669 O O . LEU A 1 89 ? -3.051 -12.140 0.324 1.00 87.94 89 LEU A O 1
ATOM 673 N N . ALA A 1 90 ? -2.960 -9.985 -0.273 1.00 83.44 90 ALA A N 1
ATOM 674 C CA . ALA A 1 90 ? -3.219 -9.441 1.063 1.00 83.44 90 ALA A CA 1
ATOM 675 C C . ALA A 1 90 ? -4.573 -9.873 1.662 1.00 83.44 90 ALA A C 1
ATOM 677 O O . ALA A 1 90 ? -4.736 -9.878 2.879 1.00 83.44 90 ALA A O 1
ATOM 678 N N . TRP A 1 91 ? -5.533 -10.290 0.832 1.00 79.19 91 TRP A N 1
ATOM 679 C CA . TRP A 1 91 ? -6.791 -10.903 1.279 1.00 79.19 91 TRP A CA 1
ATOM 680 C C . TRP A 1 91 ? -6.637 -12.309 1.892 1.00 79.19 91 TRP A C 1
ATOM 682 O O . TRP A 1 91 ? -7.477 -12.696 2.699 1.00 79.19 91 TRP A O 1
ATOM 692 N N . LEU A 1 92 ? -5.586 -13.070 1.557 1.00 82.38 92 LEU A N 1
ATOM 693 C CA . LEU A 1 92 ? -5.363 -14.431 2.071 1.00 82.38 92 LEU A CA 1
ATOM 694 C C . LEU A 1 92 ? -5.149 -14.476 3.593 1.00 82.38 92 LEU A C 1
ATOM 696 O O . LEU A 1 92 ? -5.799 -15.289 4.251 1.00 82.38 92 LEU A O 1
ATOM 700 N N . PRO A 1 93 ? -4.284 -13.631 4.191 1.00 78.25 93 PRO A N 1
ATOM 701 C CA . PRO A 1 93 ? -4.130 -13.587 5.643 1.00 78.25 93 PRO A CA 1
ATOM 702 C C . PRO A 1 93 ? -5.309 -12.906 6.354 1.00 78.25 93 PRO A C 1
ATOM 704 O O . PRO A 1 93 ? -5.378 -12.944 7.585 1.00 78.25 93 PRO A O 1
ATOM 707 N N . LEU A 1 94 ? -6.239 -12.279 5.621 1.00 73.69 94 LEU A N 1
ATOM 708 C CA . LEU A 1 94 ? -7.377 -11.587 6.214 1.00 73.69 94 LEU A CA 1
ATOM 709 C C . LEU A 1 94 ? -8.367 -12.608 6.795 1.00 73.69 94 LEU A C 1
ATOM 711 O O . LEU A 1 94 ? -9.187 -13.216 6.103 1.00 73.69 94 LEU A O 1
ATOM 715 N N . ARG A 1 95 ? -8.304 -12.802 8.112 1.00 68.94 95 ARG A N 1
ATOM 716 C CA . ARG A 1 95 ? -9.264 -13.641 8.830 1.00 68.94 95 ARG A CA 1
ATOM 717 C C . ARG A 1 95 ? -10.629 -12.951 8.824 1.00 68.94 95 ARG A C 1
ATOM 719 O O . ARG A 1 95 ? -10.723 -11.757 9.096 1.00 68.94 95 ARG A O 1
ATOM 726 N N . ARG A 1 96 ? -11.697 -13.700 8.523 1.00 61.00 96 ARG A N 1
ATOM 727 C CA . ARG A 1 96 ? -13.066 -13.157 8.490 1.00 61.00 96 ARG A CA 1
ATOM 728 C C . ARG A 1 96 ? -13.420 -12.538 9.844 1.00 61.00 96 ARG A C 1
ATOM 730 O O . ARG A 1 96 ? -13.561 -13.261 10.830 1.00 61.00 96 ARG A O 1
ATOM 737 N N . VAL A 1 97 ? -13.593 -11.220 9.876 1.00 64.62 97 VAL A N 1
ATOM 738 C CA . VAL A 1 97 ? -14.121 -10.510 11.043 1.00 64.62 97 VAL A CA 1
ATOM 739 C C . VAL A 1 97 ? -15.636 -10.695 11.057 1.00 64.62 97 VAL A C 1
ATOM 741 O O . VAL A 1 97 ? -16.319 -10.375 10.085 1.00 64.62 97 VAL A O 1
ATOM 744 N N . ARG A 1 98 ? -16.171 -11.276 12.137 1.00 54.19 98 ARG A N 1
ATOM 745 C CA . ARG A 1 98 ? -17.620 -11.372 12.346 1.00 54.19 98 ARG A CA 1
ATOM 746 C C . ARG A 1 98 ? -18.126 -10.026 12.852 1.00 54.19 98 ARG A C 1
ATOM 748 O O . ARG A 1 98 ? -18.008 -9.732 14.035 1.00 54.19 98 ARG A O 1
ATOM 755 N N . GLU A 1 99 ? -18.698 -9.232 11.960 1.00 52.03 99 GLU A N 1
ATOM 756 C CA . GLU A 1 99 ? -19.500 -8.072 12.342 1.00 52.03 99 GLU A CA 1
ATOM 757 C C . GLU A 1 99 ? -20.948 -8.509 12.594 1.00 52.03 99 GLU A C 1
ATOM 759 O O . GLU A 1 99 ? -21.655 -8.928 11.679 1.00 52.03 99 GLU A O 1
ATOM 764 N N . THR A 1 100 ? -21.408 -8.412 13.842 1.00 54.41 100 THR A N 1
ATOM 765 C CA . THR A 1 100 ? -22.771 -8.810 14.250 1.00 54.41 100 THR A CA 1
ATOM 766 C C . THR A 1 100 ? -23.863 -7.882 13.686 1.00 54.41 100 THR A C 1
ATOM 768 O O . THR A 1 100 ? -25.020 -8.279 13.634 1.00 54.41 100 THR A O 1
ATOM 771 N N . ASN A 1 101 ? -23.508 -6.672 13.227 1.00 57.88 101 ASN A N 1
ATOM 772 C CA . ASN A 1 101 ? -24.434 -5.642 12.723 1.00 57.88 101 ASN A CA 1
ATOM 773 C C . ASN A 1 101 ? -24.084 -5.141 11.305 1.00 57.88 101 ASN A C 1
ATOM 775 O O . ASN A 1 101 ? -24.348 -3.985 10.974 1.00 57.88 101 ASN A O 1
ATOM 779 N N . ALA A 1 102 ? -23.473 -5.975 10.459 1.00 54.91 102 ALA A N 1
ATOM 780 C CA . ALA A 1 102 ? -23.154 -5.572 9.089 1.00 54.91 102 ALA A CA 1
ATOM 781 C C . ALA A 1 102 ? -24.438 -5.341 8.269 1.00 54.91 102 ALA A C 1
ATOM 783 O O . ALA A 1 102 ? -25.183 -6.279 7.972 1.00 54.91 102 ALA A O 1
ATOM 784 N N . TRP A 1 103 ? -24.696 -4.089 7.883 1.00 54.41 103 TRP A N 1
ATOM 785 C CA . TRP A 1 103 ? -25.745 -3.759 6.918 1.00 54.41 103 TRP A CA 1
ATOM 786 C C . TRP A 1 103 ? -25.360 -4.306 5.546 1.00 54.41 103 TRP A C 1
ATOM 788 O O . TRP A 1 103 ? -24.216 -4.172 5.104 1.00 54.41 103 TRP A O 1
ATOM 798 N N . ARG A 1 104 ? -26.309 -4.928 4.839 1.00 64.81 104 ARG A N 1
ATOM 799 C CA . ARG A 1 104 ? -26.028 -5.428 3.490 1.00 64.81 104 ARG A CA 1
ATOM 800 C C . ARG A 1 104 ? -25.772 -4.226 2.585 1.00 64.81 104 ARG A C 1
ATOM 802 O O . ARG A 1 104 ? -26.489 -3.235 2.656 1.00 64.81 104 ARG A O 1
ATOM 809 N N . THR A 1 105 ? -24.807 -4.333 1.672 1.00 68.56 105 THR A N 1
ATOM 810 C CA . THR A 1 105 ? -24.437 -3.252 0.736 1.00 68.56 105 THR A CA 1
ATOM 811 C C . THR A 1 105 ? -25.649 -2.656 0.013 1.00 68.56 105 THR A C 1
ATOM 813 O O . THR A 1 105 ? -25.743 -1.446 -0.153 1.00 68.56 105 THR A O 1
ATOM 816 N N . ARG A 1 106 ? -26.628 -3.497 -0.349 1.00 71.12 106 ARG A N 1
ATOM 817 C CA . ARG A 1 106 ? -27.891 -3.072 -0.973 1.00 71.12 106 ARG A CA 1
ATOM 818 C C . ARG A 1 106 ? -28.730 -2.139 -0.083 1.00 71.12 106 ARG A C 1
ATOM 820 O O . ARG A 1 106 ? -29.324 -1.196 -0.591 1.00 71.12 106 ARG A O 1
ATOM 827 N N . ASP A 1 107 ? -28.740 -2.383 1.226 1.00 72.38 107 ASP A N 1
ATOM 828 C CA . ASP A 1 107 ? -29.521 -1.617 2.201 1.00 72.38 107 ASP A CA 1
ATOM 829 C C . ASP A 1 107 ? -28.859 -0.254 2.437 1.00 72.38 107 ASP A C 1
ATOM 831 O O . ASP A 1 107 ? -29.542 0.760 2.553 1.00 72.38 107 ASP A O 1
ATOM 835 N N . VAL A 1 108 ? -27.520 -0.207 2.388 1.00 69.81 108 VAL A N 1
ATOM 836 C CA . VAL A 1 108 ? -26.744 1.043 2.416 1.00 69.81 108 VAL A CA 1
ATOM 837 C C . VAL A 1 108 ? -27.013 1.888 1.172 1.00 69.81 108 VAL A C 1
ATOM 839 O O . VAL A 1 108 ? -27.268 3.080 1.306 1.00 69.81 108 VAL A O 1
ATOM 842 N N . PHE A 1 109 ? -27.018 1.295 -0.028 1.00 71.31 109 PHE A N 1
ATOM 843 C CA . PHE A 1 109 ? -27.356 2.026 -1.257 1.00 71.31 109 PHE A CA 1
ATOM 844 C C . PHE A 1 109 ? -28.797 2.546 -1.242 1.00 71.31 109 PHE A C 1
ATOM 846 O O . PHE A 1 109 ? -29.031 3.691 -1.625 1.00 71.31 109 PHE A O 1
ATOM 853 N N . GLY A 1 110 ? -29.750 1.743 -0.759 1.00 74.50 110 GLY A N 1
ATOM 854 C CA . GLY A 1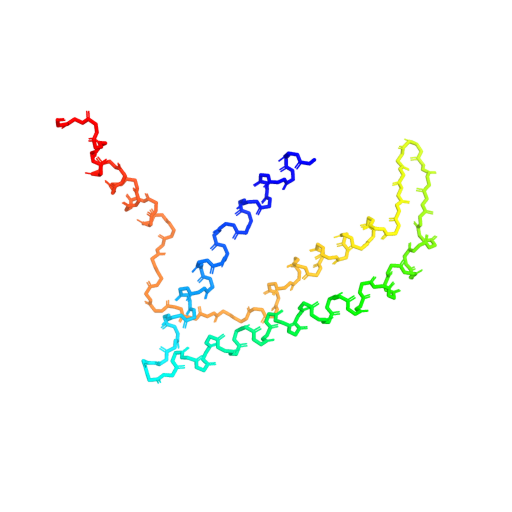 110 ? -31.138 2.173 -0.586 1.00 74.50 110 GLY A CA 1
ATOM 855 C C . GLY A 1 110 ? -31.269 3.341 0.397 1.00 74.50 110 GLY A C 1
ATOM 856 O O . GLY A 1 110 ? -31.909 4.347 0.084 1.00 74.50 110 GLY A O 1
ATOM 857 N N . ALA A 1 111 ? -30.597 3.253 1.548 1.00 72.44 111 ALA A N 1
ATOM 858 C CA . ALA A 1 111 ? -30.580 4.311 2.551 1.00 72.44 111 ALA A CA 1
ATOM 859 C C . ALA A 1 111 ? -29.890 5.584 2.035 1.00 72.44 111 ALA A C 1
ATOM 861 O O . ALA A 1 111 ? -30.471 6.662 2.143 1.00 72.44 111 ALA A O 1
ATOM 862 N N . MET A 1 112 ? -28.720 5.474 1.395 1.00 71.25 112 MET A N 1
ATOM 863 C CA . MET A 1 112 ? -28.031 6.603 0.756 1.00 71.25 112 MET A CA 1
ATOM 864 C C . MET A 1 112 ? -28.908 7.271 -0.295 1.00 71.25 112 MET A C 1
ATOM 866 O O . MET A 1 112 ? -29.023 8.489 -0.289 1.00 71.25 112 MET A O 1
ATOM 870 N N . TRP A 1 113 ? -29.549 6.500 -1.175 1.00 73.00 113 TRP A N 1
ATOM 871 C CA . TRP A 1 113 ? -30.414 7.051 -2.215 1.00 73.00 113 TRP A CA 1
ATOM 872 C C . TRP A 1 113 ? -31.616 7.798 -1.625 1.00 73.00 113 TRP A C 1
ATOM 874 O O . TRP A 1 113 ? -31.962 8.887 -2.086 1.00 73.00 113 TRP A O 1
ATOM 884 N N . SER A 1 114 ? -32.222 7.245 -0.570 1.00 71.25 114 SER A N 1
ATOM 885 C CA . SER A 1 114 ? -33.323 7.897 0.143 1.00 71.25 114 SER A CA 1
ATOM 886 C C . SER A 1 114 ? -32.877 9.173 0.871 1.00 71.25 114 SER A C 1
ATOM 888 O O . SER A 1 114 ? -33.541 10.200 0.757 1.00 71.25 114 SER A O 1
ATOM 890 N N . ALA A 1 115 ? -31.714 9.151 1.530 1.00 69.25 115 ALA A N 1
ATOM 891 C CA . ALA A 1 115 ? -31.137 10.299 2.221 1.00 69.25 115 ALA A CA 1
ATOM 892 C C . ALA A 1 115 ? -30.719 11.403 1.240 1.00 69.25 115 ALA A C 1
ATOM 894 O O . ALA A 1 115 ? -30.999 12.571 1.476 1.00 69.25 115 ALA A O 1
ATOM 895 N N . TRP A 1 116 ? -30.123 11.045 0.103 1.00 66.50 116 TRP A N 1
ATOM 896 C CA . TRP A 1 116 ? -29.720 11.994 -0.935 1.00 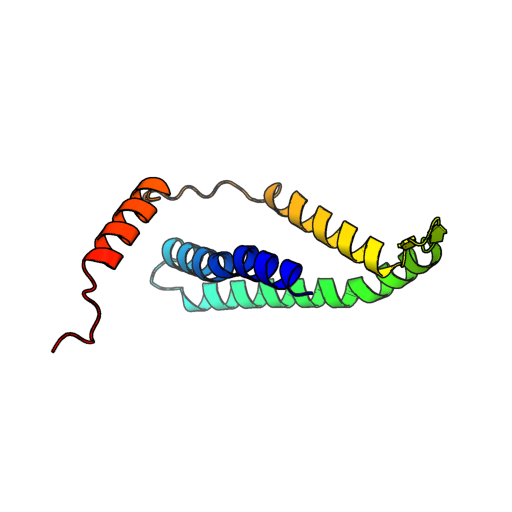66.50 116 TRP A CA 1
ATOM 897 C C . TRP A 1 116 ? -30.922 12.688 -1.584 1.00 66.50 116 TRP A C 1
ATOM 899 O O . TRP A 1 116 ? -30.848 13.860 -1.931 1.00 66.50 116 TRP A O 1
ATOM 909 N N . ARG A 1 117 ? -32.062 11.991 -1.683 1.00 66.62 117 ARG A N 1
ATOM 910 C CA . ARG A 1 117 ? -33.344 12.587 -2.091 1.00 66.62 117 ARG A CA 1
ATOM 911 C C . ARG A 1 117 ? -33.987 13.456 -1.006 1.00 66.62 117 ARG A C 1
ATOM 913 O O . ARG A 1 117 ? -34.698 14.395 -1.348 1.00 66.62 117 ARG A O 1
ATOM 920 N N . ALA A 1 118 ? -33.772 13.134 0.270 1.00 65.88 118 ALA A N 1
ATOM 921 C CA . ALA A 1 118 ? -34.323 13.869 1.411 1.00 65.88 118 ALA A CA 1
ATOM 922 C C . ALA A 1 118 ? -33.525 15.139 1.757 1.00 65.88 118 ALA A C 1
ATOM 924 O O . ALA A 1 118 ? -34.095 16.099 2.272 1.00 65.88 118 ALA A O 1
ATOM 925 N N . ILE A 1 119 ? -32.226 15.170 1.443 1.00 64.25 119 ILE A N 1
ATOM 926 C CA . ILE A 1 119 ? -31.393 16.376 1.477 1.00 64.25 119 ILE A CA 1
ATOM 927 C C . ILE A 1 119 ? -31.821 17.248 0.288 1.00 64.25 119 ILE A C 1
ATOM 929 O O . ILE A 1 119 ? -31.217 17.237 -0.782 1.00 64.25 119 ILE A O 1
ATOM 933 N N . GLY A 1 120 ? -32.931 17.969 0.448 1.00 59.06 120 GLY A N 1
ATOM 934 C CA . GLY A 1 120 ? -33.331 19.012 -0.488 1.00 59.06 120 GLY A CA 1
ATOM 935 C C . GLY A 1 120 ? -32.169 19.987 -0.685 1.00 59.06 120 GLY A C 1
ATOM 936 O O . GLY A 1 120 ? -31.581 20.460 0.286 1.00 59.06 120 GLY A O 1
ATOM 937 N N . PHE A 1 121 ? -31.805 20.245 -1.943 1.00 56.31 121 PHE A N 1
ATOM 938 C CA . PHE A 1 121 ? -30.721 21.162 -2.294 1.00 56.31 121 PHE A CA 1
ATOM 939 C C . PHE A 1 121 ? -30.915 22.523 -1.589 1.00 56.31 121 PHE A C 1
ATOM 941 O O . PHE A 1 121 ? -31.986 23.116 -1.732 1.00 56.31 121 PHE A O 1
ATOM 948 N N . PRO A 1 122 ? -29.894 23.064 -0.896 1.00 60.47 122 PRO A N 1
ATOM 949 C CA . PRO A 1 122 ? -30.018 24.268 -0.064 1.00 60.47 122 PRO A CA 1
ATOM 950 C C . PRO A 1 122 ? -30.262 25.584 -0.831 1.00 60.47 122 PRO A C 1
ATOM 952 O O . PRO A 1 122 ? -30.326 26.637 -0.216 1.00 60.47 122 PRO A O 1
ATOM 955 N N . TRP A 1 123 ? -30.434 25.556 -2.157 1.00 59.06 123 TRP A N 1
ATOM 956 C CA . TRP A 1 123 ? -30.637 26.752 -2.996 1.00 59.06 123 TRP A CA 1
ATOM 957 C C . TRP A 1 123 ? -32.113 27.105 -3.237 1.00 59.06 123 TRP A C 1
ATOM 959 O O . TRP A 1 123 ? -32.433 27.867 -4.145 1.00 59.06 123 TRP A O 1
ATOM 969 N N . ARG A 1 124 ? -33.030 26.516 -2.465 1.00 51.31 124 ARG A N 1
ATOM 970 C CA . ARG A 1 124 ? -34.456 26.864 -2.463 1.00 51.31 124 ARG A CA 1
ATOM 971 C C . ARG A 1 124 ? -34.870 27.371 -1.085 1.00 51.31 124 ARG A C 1
ATOM 973 O O . ARG A 1 124 ? -35.679 26.718 -0.433 1.00 51.31 124 ARG A O 1
ATOM 980 N N . GLN A 1 125 ? -34.302 28.494 -0.658 1.00 47.12 125 GLN A N 1
ATOM 981 C CA . GLN A 1 125 ? -34.905 29.413 0.312 1.00 47.12 125 GLN A CA 1
ATOM 982 C C . GLN A 1 125 ? -34.582 30.843 -0.101 1.00 47.12 125 GLN A C 1
ATOM 984 O O . GLN A 1 125 ? -33.421 31.070 -0.509 1.00 47.12 125 GLN A O 1
#

Sequence (125 aa):
IWISAVFDALAWGATGPAFFNLALASSPRENRVSYIATWSLAAGLAGFVGGVLSGPLLTLFLPLGFTWGGVHWTGYHSLFVLSGVLRMLAWLPLRRVRETNAWRTRDVFGAMWSAWRAIGFPWRQ

Radius of gyration: 21.09 Å; chains: 1; bounding box: 53×44×58 Å

pLDDT: mean 77.53, std 11.37, range [47.12, 95.06]

Secondary structure (DSSP, 8-state):
-HHHHHHHHHHHHTHHHHHHHHHHHHS-TT-HHHHHHHHHHHHHHHHHHHHHHHHHHHHHHGGG-EEETTEEE-HHHHHHHHHHHHHHHTTSS------TT---HHHHHHHHHHHHHHS--TT--